Protein AF-A0A401QBW0-F1 (afdb_monomer_lite)

pLDDT: mean 97.12, std 1.83, range [90.0, 98.69]

Foldseek 3Di:
DQDPDQPQPLPFCAQDDPVHRGGNRSVVSVVVVVVVCVVVCPVVDPDDDDDDD

Radius of gyration: 13.32 Å; chains: 1; bounding box: 32×17×32 Å

Secondary structure (DSSP, 8-state):
-----SSSTT---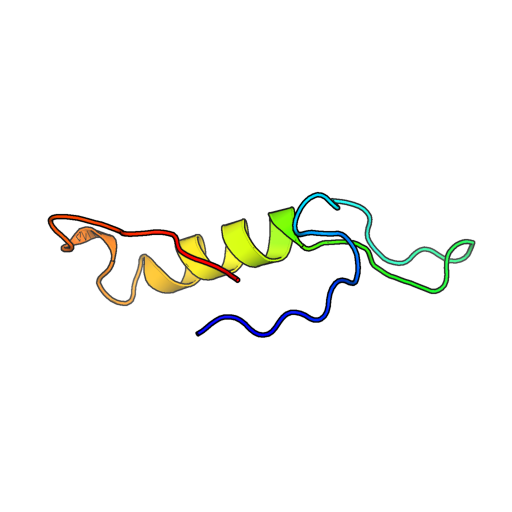BPP-SS-S--B-HHHHHHHHHHHHTTTTGGG-S-------

Structure (mmCIF, N/CA/C/O backbone):
data_AF-A0A401QBW0-F1
#
_entry.id   AF-A0A401QBW0-F1
#
loop_
_atom_site.group_PDB
_atom_site.id
_atom_site.type_symbol
_atom_site.label_atom_id
_atom_site.label_alt_id
_atom_site.label_comp_id
_atom_site.label_asym_id
_atom_site.label_entity_id
_ato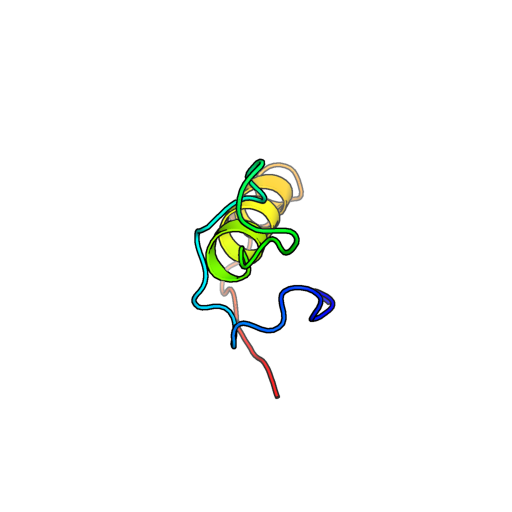m_site.label_seq_id
_atom_site.pdbx_PDB_ins_code
_atom_site.Cartn_x
_atom_site.Cartn_y
_atom_site.Cartn_z
_atom_site.occupancy
_atom_site.B_iso_or_equiv
_atom_site.auth_seq_id
_atom_site.auth_comp_id
_atom_site.auth_asym_id
_atom_site.auth_atom_id
_atom_site.pdbx_PDB_model_num
ATOM 1 N N . PHE A 1 1 ? -9.924 2.816 -2.409 1.00 95.06 1 PHE A N 1
ATOM 2 C CA . PHE A 1 1 ? -9.505 2.317 -3.732 1.00 95.06 1 PHE A CA 1
ATOM 3 C C . PHE A 1 1 ? -8.041 2.678 -3.933 1.00 95.06 1 PHE A C 1
ATOM 5 O O . PHE A 1 1 ? -7.688 3.811 -3.626 1.00 95.06 1 PHE A O 1
ATOM 12 N N . VAL A 1 2 ? -7.208 1.733 -4.378 1.00 97.75 2 VAL A N 1
ATOM 13 C CA . VAL A 1 2 ? -5.786 1.962 -4.688 1.00 97.75 2 VAL A CA 1
ATOM 14 C C . VAL A 1 2 ? -5.590 1.639 -6.175 1.00 97.75 2 VAL A C 1
ATOM 16 O O . VAL A 1 2 ? -5.771 0.478 -6.540 1.00 97.75 2 VAL A O 1
ATOM 19 N N . PRO A 1 3 ? -5.295 2.625 -7.044 1.00 98.25 3 PRO A N 1
ATOM 20 C CA . PRO A 1 3 ? -5.090 2.372 -8.468 1.00 98.25 3 PRO A CA 1
ATOM 21 C C . PRO A 1 3 ? -3.884 1.463 -8.711 1.00 98.25 3 PRO A C 1
ATOM 23 O O . PRO A 1 3 ? -2.827 1.662 -8.112 1.00 98.25 3 PRO A O 1
ATOM 26 N N . TYR A 1 4 ? -4.020 0.505 -9.627 1.00 98.25 4 TYR A N 1
ATOM 27 C CA . TYR A 1 4 ? -2.891 -0.302 -10.074 1.00 98.25 4 TYR A CA 1
ATOM 28 C C . TYR A 1 4 ? -2.055 0.484 -11.091 1.00 98.25 4 TYR A C 1
ATOM 30 O O . TYR A 1 4 ? -2.462 0.669 -12.235 1.00 98.25 4 TYR A O 1
ATOM 38 N N . CYS A 1 5 ? -0.898 0.980 -10.651 1.00 97.88 5 CYS A N 1
ATOM 39 C CA . CYS A 1 5 ? 0.021 1.784 -11.467 1.00 97.88 5 CYS A CA 1
ATOM 40 C C . CYS A 1 5 ? 1.465 1.258 -11.468 1.00 97.88 5 CYS A C 1
ATOM 42 O O . CYS A 1 5 ? 2.343 1.878 -12.062 1.00 97.88 5 CYS A O 1
ATOM 44 N N . SER A 1 6 ? 1.720 0.128 -10.805 1.00 97.88 6 SER A N 1
ATOM 45 C CA . SER A 1 6 ? 3.068 -0.405 -10.596 1.00 97.88 6 SER A CA 1
ATOM 46 C C . SER A 1 6 ? 3.463 -1.509 -11.572 1.00 97.88 6 SER A C 1
ATOM 48 O O . SER A 1 6 ? 4.631 -1.865 -11.608 1.00 97.88 6 SER A O 1
ATOM 50 N N . SER A 1 7 ? 2.530 -2.054 -12.365 1.00 97.75 7 SER A N 1
ATOM 51 C CA . SER A 1 7 ? 2.793 -3.091 -13.387 1.00 97.75 7 SER A CA 1
ATOM 52 C C . SER A 1 7 ? 3.530 -4.345 -12.876 1.00 97.75 7 SER A C 1
ATOM 54 O O . SER A 1 7 ? 4.150 -5.065 -13.647 1.00 97.75 7 SER A O 1
ATOM 56 N N . ASP A 1 8 ? 3.446 -4.632 -11.572 1.00 97.81 8 ASP A N 1
ATOM 57 C CA . ASP A 1 8 ? 4.242 -5.663 -10.889 1.00 97.81 8 ASP A CA 1
ATOM 58 C C . ASP A 1 8 ? 3.418 -6.624 -10.021 1.00 97.81 8 ASP A C 1
ATOM 60 O O . ASP A 1 8 ? 3.937 -7.166 -9.054 1.00 97.81 8 ASP A O 1
ATOM 64 N N . VAL A 1 9 ? 2.120 -6.792 -10.297 1.00 98.00 9 VAL A N 1
ATOM 65 C CA . VAL A 1 9 ? 1.200 -7.629 -9.500 1.00 98.00 9 VAL A CA 1
ATOM 66 C C . VAL A 1 9 ? 1.312 -7.375 -7.981 1.00 98.00 9 VAL A C 1
ATOM 68 O O . VAL A 1 9 ? 1.200 -8.286 -7.167 1.00 98.00 9 VAL A O 1
ATOM 71 N N . TRP A 1 10 ? 1.566 -6.123 -7.586 1.00 98.12 10 TRP A N 1
ATOM 72 C CA . TRP A 1 10 ? 1.764 -5.705 -6.193 1.00 98.12 10 TRP A CA 1
ATOM 73 C C . TRP A 1 10 ? 2.990 -6.310 -5.483 1.00 98.12 10 TRP A C 1
ATOM 75 O O . TRP A 1 10 ? 3.101 -6.191 -4.264 1.00 98.12 10 TRP A O 1
ATOM 85 N N . SER A 1 11 ? 3.932 -6.925 -6.205 1.00 98.06 11 SER A N 1
ATOM 86 C CA . SER A 1 11 ? 5.089 -7.611 -5.610 1.00 98.06 11 SER A CA 1
ATOM 87 C C . SER A 1 11 ? 6.367 -6.774 -5.571 1.00 98.06 11 SER A C 1
ATOM 89 O O . SER A 1 11 ? 7.293 -7.103 -4.832 1.00 98.06 11 SER A O 1
ATOM 91 N N . GLY A 1 12 ? 6.461 -5.716 -6.376 1.00 97.81 12 GLY A N 1
ATOM 92 C CA . GLY A 1 12 ? 7.705 -4.978 -6.561 1.00 97.81 12 GLY A CA 1
ATOM 93 C C . GLY A 1 12 ? 8.090 -4.103 -5.366 1.00 97.81 12 GLY A C 1
ATOM 94 O O . GLY A 1 12 ? 7.241 -3.588 -4.629 1.00 97.81 12 GLY A O 1
ATOM 95 N N . THR A 1 13 ? 9.400 -3.931 -5.187 1.00 97.88 13 THR A N 1
ATOM 96 C CA . THR A 1 13 ? 10.047 -3.061 -4.187 1.00 97.88 13 THR A CA 1
ATOM 97 C C . THR A 1 13 ? 11.114 -2.146 -4.804 1.00 97.88 13 THR A C 1
ATOM 99 O O . THR A 1 13 ? 11.801 -1.424 -4.082 1.00 97.88 13 THR A O 1
ATOM 102 N N . ALA A 1 14 ? 11.276 -2.175 -6.129 1.00 97.00 14 ALA A N 1
ATOM 103 C CA . ALA A 1 14 ? 12.379 -1.543 -6.835 1.00 97.00 14 ALA A CA 1
ATOM 104 C C . ALA A 1 14 ? 12.014 -0.110 -7.266 1.00 97.00 14 ALA A C 1
ATOM 106 O O . ALA A 1 14 ? 11.100 0.069 -8.079 1.00 97.00 14 ALA A O 1
ATOM 107 N N . PRO A 1 15 ? 12.714 0.921 -6.758 1.00 96.38 15 PRO A N 1
ATOM 108 C CA . PRO A 1 15 ? 12.550 2.278 -7.253 1.00 96.38 15 PRO A CA 1
ATOM 109 C C . PRO A 1 15 ? 13.184 2.434 -8.639 1.00 96.38 15 PRO A C 1
ATOM 111 O O . PRO A 1 15 ? 14.055 1.657 -9.033 1.00 96.38 15 PRO A O 1
ATOM 114 N N . ARG A 1 16 ? 12.792 3.496 -9.349 1.00 95.62 16 ARG A N 1
ATOM 115 C CA . ARG A 1 16 ? 13.469 3.915 -10.581 1.00 95.62 16 ARG A CA 1
ATOM 116 C C . ARG A 1 16 ? 14.939 4.220 -10.285 1.00 95.62 16 ARG A C 1
ATOM 118 O O . ARG A 1 16 ? 15.240 4.928 -9.321 1.00 95.62 16 ARG A O 1
ATOM 125 N N . THR A 1 17 ? 15.840 3.750 -11.140 1.00 94.81 17 THR A N 1
ATOM 126 C CA . THR A 1 17 ? 17.274 4.073 -11.082 1.00 94.81 17 THR A CA 1
ATOM 127 C C . THR A 1 17 ? 17.714 4.746 -12.381 1.00 94.81 17 THR A C 1
ATOM 129 O O . THR A 1 17 ? 16.909 4.966 -13.280 1.00 94.81 17 THR A O 1
ATOM 132 N N . GLN A 1 18 ? 18.992 5.116 -12.497 1.00 92.81 18 GLN A N 1
ATOM 133 C CA . GLN A 1 18 ? 19.525 5.621 -13.770 1.00 92.81 18 GLN A CA 1
ATOM 134 C C . GLN A 1 18 ? 19.627 4.524 -14.841 1.00 92.81 18 GLN A C 1
ATOM 136 O O . GLN A 1 18 ? 19.637 4.845 -16.021 1.00 92.81 18 GLN A O 1
ATOM 141 N N . GLN A 1 19 ? 19.710 3.248 -14.443 1.00 91.88 19 GLN A N 1
ATOM 142 C CA . GLN A 1 19 ? 19.775 2.112 -15.369 1.00 91.88 19 GLN A CA 1
ATOM 143 C C . GLN A 1 19 ? 18.403 1.491 -15.678 1.00 91.88 19 GLN A C 1
ATOM 145 O O . GLN A 1 19 ? 18.305 0.677 -16.593 1.00 91.88 19 GLN A O 1
ATOM 150 N N . VAL A 1 20 ? 17.364 1.820 -14.902 1.00 90.00 20 VAL A N 1
ATOM 151 C CA . VAL A 1 20 ? 16.025 1.228 -15.016 1.00 90.00 20 VAL A CA 1
ATOM 152 C C . VAL A 1 20 ? 14.978 2.335 -15.012 1.00 90.00 20 VAL A C 1
ATOM 154 O O . VAL A 1 20 ? 14.771 2.998 -13.994 1.00 90.00 20 VAL A O 1
ATOM 157 N N . ASP A 1 21 ? 14.293 2.498 -16.143 1.00 92.94 21 ASP A N 1
ATOM 158 C CA . ASP A 1 21 ? 13.371 3.615 -16.386 1.00 92.94 21 ASP A CA 1
ATOM 159 C C . ASP A 1 21 ? 12.027 3.503 -15.653 1.00 92.94 21 ASP A C 1
ATOM 161 O O . ASP A 1 21 ? 11.343 4.510 -15.457 1.00 92.94 21 ASP A O 1
ATOM 165 N N . TYR A 1 22 ? 11.665 2.305 -15.190 1.00 96.12 22 TYR A N 1
ATOM 166 C CA . TYR A 1 22 ? 10.411 2.050 -14.485 1.00 96.12 22 TYR A CA 1
ATOM 167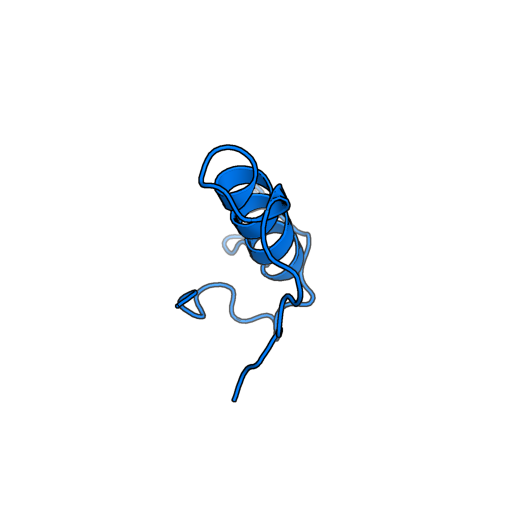 C C . TYR A 1 22 ? 10.631 1.745 -13.005 1.00 96.12 22 TYR A C 1
ATOM 169 O O . TYR A 1 22 ? 11.605 1.103 -12.613 1.00 96.12 22 TYR A O 1
ATOM 177 N N . ALA A 1 23 ? 9.684 2.191 -12.183 1.00 97.94 23 ALA A N 1
ATOM 178 C CA . ALA A 1 23 ? 9.589 1.807 -10.784 1.00 97.94 23 ALA A CA 1
ATOM 179 C C . ALA A 1 23 ? 8.526 0.713 -10.634 1.00 97.94 23 ALA A C 1
ATOM 181 O O . ALA A 1 23 ? 7.371 0.910 -11.009 1.00 97.94 23 ALA A O 1
ATOM 182 N N . PHE A 1 24 ? 8.914 -0.408 -10.038 1.00 97.88 24 PHE A N 1
ATOM 183 C CA . PHE A 1 24 ? 8.031 -1.524 -9.710 1.00 97.88 24 PHE A CA 1
ATOM 184 C C . PHE A 1 24 ? 7.949 -1.584 -8.186 1.00 97.88 24 PHE A C 1
ATOM 186 O O . PHE A 1 24 ? 8.793 -2.196 -7.532 1.00 97.88 24 PHE A O 1
ATOM 193 N N . MET A 1 25 ? 7.008 -0.830 -7.613 1.00 98.38 25 MET A N 1
ATOM 194 C CA . MET A 1 25 ? 6.931 -0.552 -6.171 1.00 98.38 25 MET A CA 1
ATOM 195 C C . MET A 1 25 ? 5.578 -0.922 -5.547 1.00 98.38 25 MET A C 1
ATOM 197 O O . MET A 1 25 ? 5.209 -0.372 -4.512 1.00 98.38 25 MET A O 1
ATOM 201 N N . GLY A 1 26 ? 4.811 -1.825 -6.152 1.00 98.50 26 GLY A N 1
ATOM 202 C CA . GLY A 1 26 ? 3.449 -2.163 -5.743 1.00 98.50 26 GLY A CA 1
ATOM 203 C C . GLY A 1 26 ? 3.323 -2.559 -4.270 1.00 98.50 26 GLY A C 1
ATOM 204 O O . GLY A 1 26 ? 2.427 -2.076 -3.576 1.00 98.50 26 GLY A O 1
ATOM 205 N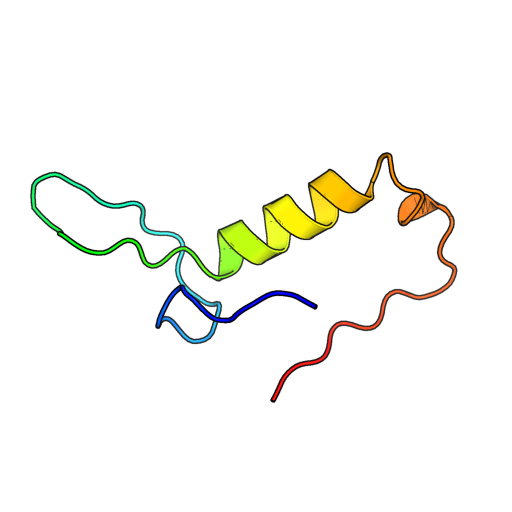 N . SER A 1 27 ? 4.268 -3.343 -3.745 1.00 98.44 27 SER A N 1
ATOM 206 C CA . SER A 1 27 ? 4.250 -3.732 -2.326 1.00 98.44 27 SER A CA 1
ATOM 207 C C . SER A 1 27 ? 4.494 -2.536 -1.393 1.00 98.44 27 SER A C 1
ATOM 209 O O . SER A 1 27 ? 3.885 -2.426 -0.325 1.00 98.44 27 SER A O 1
ATOM 211 N N . LEU A 1 28 ? 5.340 -1.592 -1.821 1.00 98.62 28 LEU A N 1
ATOM 212 C CA . LEU A 1 28 ? 5.639 -0.367 -1.080 1.00 98.62 28 LEU A CA 1
ATOM 213 C C . LEU A 1 28 ? 4.473 0.625 -1.138 1.00 98.62 28 LEU A C 1
ATOM 215 O O . LEU A 1 28 ? 4.188 1.267 -0.131 1.00 98.62 28 LEU A O 1
ATOM 219 N N . ILE A 1 29 ? 3.751 0.695 -2.262 1.00 98.69 29 ILE A N 1
ATOM 220 C CA . ILE A 1 29 ? 2.514 1.478 -2.380 1.00 98.69 29 ILE A CA 1
ATOM 221 C 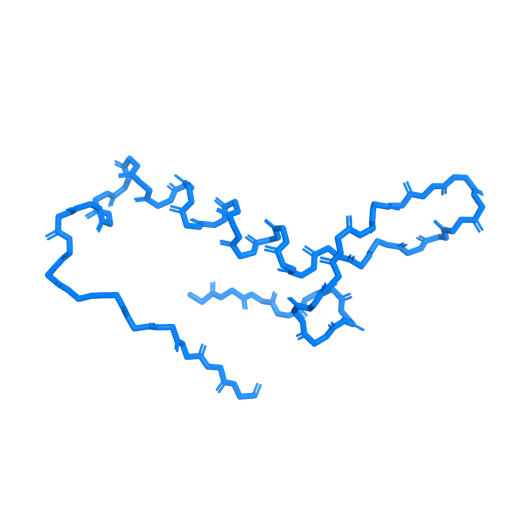C . ILE A 1 29 ? 1.499 1.012 -1.331 1.00 98.69 29 ILE A C 1
ATOM 223 O O . ILE A 1 29 ? 0.986 1.836 -0.576 1.00 98.69 29 ILE A O 1
ATOM 227 N N . LEU A 1 30 ? 1.238 -0.298 -1.225 1.00 98.31 30 LEU A N 1
ATOM 228 C CA . LEU A 1 30 ? 0.288 -0.826 -0.235 1.00 98.31 30 LEU A CA 1
ATOM 229 C C . LEU A 1 30 ? 0.716 -0.508 1.203 1.00 98.31 30 LEU A C 1
ATOM 231 O O . LEU A 1 30 ? -0.110 -0.089 2.017 1.00 98.31 30 LEU A O 1
ATOM 235 N N . LYS A 1 31 ? 2.010 -0.659 1.509 1.00 98.38 31 LYS A N 1
ATOM 236 C CA . LYS A 1 31 ? 2.569 -0.327 2.824 1.00 98.38 31 LYS A CA 1
ATOM 237 C C . LYS A 1 31 ? 2.345 1.143 3.185 1.00 98.38 31 LYS A C 1
ATOM 239 O O . LYS A 1 31 ? 1.879 1.429 4.289 1.00 98.38 31 LYS A O 1
ATOM 244 N N . GLU A 1 32 ? 2.665 2.063 2.277 1.00 98.56 32 GLU A N 1
ATOM 245 C CA . GLU A 1 32 ? 2.519 3.498 2.539 1.00 98.56 32 GLU A CA 1
ATOM 246 C C . GLU A 1 32 ? 1.046 3.917 2.602 1.00 98.56 32 GLU A C 1
ATOM 248 O O . GLU A 1 32 ? 0.679 4.669 3.497 1.00 98.56 32 GLU A O 1
ATOM 253 N N . VAL A 1 33 ? 0.160 3.341 1.782 1.00 98.31 33 VAL A N 1
ATOM 254 C CA . VAL A 1 33 ? -1.290 3.583 1.900 1.00 98.31 33 VAL A CA 1
ATOM 255 C C . VAL A 1 33 ? -1.815 3.177 3.281 1.00 98.31 33 VAL A C 1
ATOM 257 O O . VAL A 1 33 ? -2.540 3.946 3.911 1.00 98.31 33 VAL A O 1
ATOM 260 N N . ILE A 1 34 ? -1.452 1.993 3.789 1.00 97.75 34 ILE A N 1
ATOM 261 C CA . ILE A 1 34 ? -1.887 1.547 5.125 1.00 97.75 34 ILE A CA 1
ATOM 262 C C . ILE A 1 34 ? -1.360 2.499 6.204 1.00 97.75 34 ILE A C 1
ATOM 264 O O . ILE A 1 34 ? -2.105 2.886 7.106 1.00 97.75 34 ILE A O 1
ATOM 268 N N . LYS A 1 35 ? -0.092 2.906 6.099 1.00 98.25 35 LYS A N 1
ATOM 269 C CA . LYS A 1 35 ? 0.536 3.865 7.013 1.00 98.25 35 LYS A CA 1
ATOM 270 C C . LYS A 1 35 ? -0.157 5.23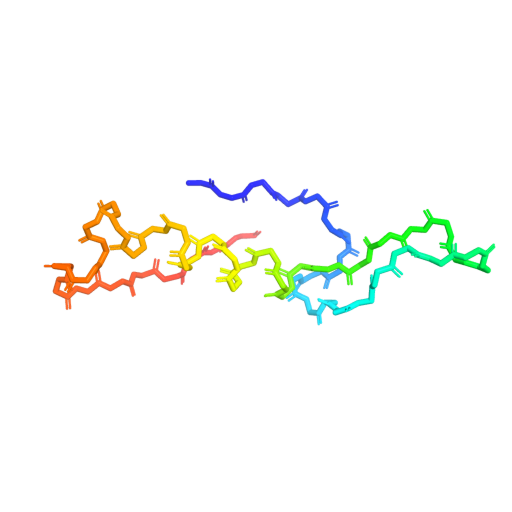1 6.980 1.00 98.25 35 LYS A C 1
ATOM 272 O O . LYS A 1 35 ? -0.436 5.778 8.042 1.00 98.25 35 LYS A O 1
ATOM 277 N N . ASP A 1 36 ? -0.528 5.737 5.810 1.00 98.50 36 ASP A N 1
ATOM 278 C CA . ASP A 1 36 ? -1.250 7.007 5.654 1.00 98.50 36 ASP A CA 1
ATOM 279 C C . ASP A 1 36 ? -2.690 6.948 6.178 1.00 98.50 36 ASP A C 1
ATOM 281 O O . ASP A 1 36 ? -3.276 7.971 6.548 1.00 98.50 36 ASP A O 1
ATOM 285 N N . LEU A 1 37 ? -3.276 5.751 6.238 1.00 98.19 37 LEU A N 1
ATOM 286 C CA . LEU A 1 37 ? -4.592 5.525 6.827 1.00 98.19 37 LEU A CA 1
ATOM 287 C C . LEU A 1 37 ? -4.552 5.433 8.363 1.00 98.19 37 LEU A C 1
ATOM 289 O O . LEU A 1 37 ? -5.592 5.618 9.001 1.00 98.19 37 LEU A O 1
ATOM 293 N N . VAL A 1 38 ? -3.378 5.217 8.979 1.00 97.69 38 VAL A N 1
ATOM 294 C CA . VAL A 1 38 ? -3.191 5.192 10.447 1.00 97.69 38 VAL A CA 1
ATOM 295 C C . VAL A 1 38 ? -3.774 6.425 11.141 1.00 97.69 38 VAL A C 1
ATOM 297 O O . VAL A 1 38 ? -4.649 6.243 11.993 1.00 97.69 38 VAL A O 1
ATOM 300 N N . PRO A 1 39 ? -3.358 7.661 10.806 1.00 97.75 39 PRO A N 1
ATOM 301 C CA . PRO A 1 39 ? -3.925 8.856 11.427 1.00 97.75 39 PRO A CA 1
ATOM 302 C C . PRO A 1 39 ? -5.368 9.133 10.982 1.00 97.75 39 PRO A C 1
ATOM 304 O O . PRO A 1 39 ? -6.064 9.908 11.627 1.00 97.75 39 PRO A O 1
ATOM 307 N N . LYS A 1 40 ? -5.843 8.490 9.908 1.00 97.81 40 LYS A N 1
ATOM 308 C CA . LYS A 1 40 ? -7.201 8.655 9.363 1.00 97.81 40 LYS A CA 1
ATOM 309 C C . LYS A 1 40 ? -8.218 7.677 9.962 1.00 97.81 40 LYS A C 1
ATOM 311 O O . LYS A 1 40 ? -9.330 7.566 9.459 1.00 97.81 40 LYS A O 1
ATOM 316 N N . GLY A 1 41 ? -7.848 6.969 11.029 1.00 97.25 41 GLY A N 1
ATOM 317 C CA . GLY A 1 41 ? -8.772 6.142 11.802 1.00 97.25 41 GLY A CA 1
ATOM 318 C C . GLY A 1 41 ? -8.769 4.652 11.463 1.00 97.25 41 GLY A C 1
ATOM 319 O O . GLY A 1 41 ? -9.544 3.919 12.070 1.00 97.25 41 GLY A O 1
ATOM 320 N N . ILE A 1 42 ? -7.877 4.148 10.594 1.00 97.31 42 ILE A N 1
ATOM 321 C CA . ILE A 1 42 ? -7.798 2.691 10.328 1.00 97.31 42 ILE A CA 1
ATOM 322 C C . ILE A 1 42 ? -7.442 1.887 11.588 1.00 97.31 42 ILE A C 1
ATOM 324 O O . ILE A 1 42 ? -7.834 0.734 11.710 1.00 97.31 42 ILE A O 1
ATOM 328 N N . LYS A 1 43 ? -6.763 2.502 12.570 1.00 96.44 43 LYS A N 1
ATOM 329 C CA . LYS A 1 43 ? -6.490 1.887 13.881 1.00 96.44 43 LYS A CA 1
ATOM 330 C C . LYS A 1 43 ? -7.752 1.612 14.705 1.00 96.44 43 LYS A C 1
ATOM 332 O O . LYS A 1 43 ? -7.705 0.783 15.604 1.00 96.44 43 LYS A O 1
ATOM 337 N N . LEU A 1 44 ? -8.848 2.316 14.423 1.00 97.94 44 LEU A N 1
ATOM 338 C CA . LEU A 1 44 ? -10.142 2.120 15.083 1.00 97.94 44 LEU A CA 1
ATOM 339 C C . LEU A 1 44 ? -10.990 1.055 14.373 1.00 97.94 44 LEU A C 1
ATOM 341 O O . LEU A 1 44 ? -12.047 0.675 14.874 1.00 97.94 44 LEU A O 1
ATOM 345 N N . ALA A 1 45 ? -10.559 0.579 13.201 1.00 97.69 45 ALA A N 1
ATOM 346 C CA . ALA A 1 45 ? -11.290 -0.428 12.455 1.00 97.69 45 ALA A CA 1
ATOM 347 C C . ALA A 1 45 ? -11.230 -1.782 13.177 1.00 97.69 45 ALA A C 1
ATOM 349 O O . ALA A 1 45 ? -10.158 -2.273 13.523 1.00 97.69 45 ALA A O 1
ATOM 350 N N . LYS A 1 46 ? -12.391 -2.423 13.349 1.00 98.31 46 LYS A N 1
ATOM 351 C CA . LYS A 1 46 ? -12.481 -3.790 13.890 1.00 98.31 46 LYS A CA 1
ATOM 352 C C . LYS A 1 46 ? -11.892 -4.828 12.930 1.00 98.31 46 LYS A C 1
ATOM 354 O O . LYS A 1 46 ? -11.329 -5.825 13.367 1.00 98.31 46 LYS A O 1
ATOM 359 N N . VAL A 1 47 ? -12.070 -4.612 11.628 1.00 97.75 47 VAL A N 1
ATOM 360 C CA . VAL A 1 47 ? -11.609 -5.497 10.554 1.00 97.75 47 VAL A CA 1
ATOM 361 C C . VAL A 1 47 ? -11.102 -4.633 9.406 1.00 97.75 47 VAL A C 1
ATOM 363 O O . VAL A 1 47 ? -11.749 -3.655 9.035 1.00 97.75 47 VAL A O 1
ATOM 366 N N . VAL A 1 48 ? -9.969 -5.023 8.824 1.00 97.06 48 VAL A N 1
ATOM 367 C CA . VAL A 1 48 ? -9.460 -4.483 7.560 1.00 97.06 48 VAL A CA 1
ATOM 368 C C . VAL A 1 48 ? -9.498 -5.609 6.534 1.00 97.06 48 VAL A C 1
ATOM 370 O O . VAL A 1 48 ? -8.862 -6.641 6.729 1.00 97.06 48 VAL A O 1
ATOM 373 N N . MET A 1 49 ? -10.256 -5.424 5.454 1.00 97.75 49 MET A N 1
ATOM 374 C CA . MET A 1 49 ? -10.357 -6.395 4.365 1.00 97.75 49 MET A CA 1
ATOM 375 C C . MET A 1 49 ? -9.524 -5.908 3.178 1.00 97.75 49 MET A C 1
ATOM 377 O O . MET A 1 49 ? -9.851 -4.894 2.562 1.00 97.75 49 MET A O 1
ATOM 381 N N . LEU A 1 50 ? -8.442 -6.619 2.864 1.00 97.00 50 LEU A N 1
ATOM 382 C CA . LEU A 1 50 ? -7.626 -6.358 1.680 1.00 97.00 50 LEU A CA 1
ATOM 383 C C . LEU A 1 50 ? -8.168 -7.197 0.517 1.00 97.00 50 LEU A C 1
ATOM 385 O O . LEU A 1 50 ? -8.184 -8.422 0.599 1.00 97.00 50 LEU A O 1
ATOM 389 N N . THR A 1 51 ? -8.645 -6.539 -0.539 1.00 97.25 51 THR A N 1
ATOM 390 C CA . THR A 1 51 ? -9.261 -7.185 -1.711 1.00 97.25 51 THR A CA 1
ATOM 391 C C . THR A 1 51 ? -8.693 -6.601 -3.001 1.00 97.25 51 THR A C 1
ATOM 393 O O . THR A 1 51 ? -8.198 -5.473 -3.007 1.00 97.25 51 THR A O 1
ATOM 396 N N . GLY A 1 52 ? -8.758 -7.372 -4.084 1.00 95.88 52 GLY A N 1
ATOM 397 C CA . GLY A 1 52 ? -8.298 -6.984 -5.414 1.00 95.88 52 GLY A CA 1
ATOM 398 C C . GLY A 1 52 ? -8.889 -7.901 -6.483 1.00 95.88 52 GLY A C 1
ATOM 399 O O . GLY A 1 52 ? -9.470 -8.939 -6.158 1.00 95.88 52 GLY A O 1
ATOM 400 N N . SER A 1 53 ? -8.774 -7.495 -7.745 1.00 93.69 53 SER A N 1
ATOM 401 C CA . SER A 1 53 ? -9.194 -8.242 -8.937 1.00 93.69 53 SER A CA 1
ATOM 402 C C . SER A 1 53 ? -8.130 -8.126 -10.013 1.00 93.69 53 SER A C 1
ATOM 404 O O . SER A 1 53 ? -7.423 -7.091 -10.001 1.00 93.69 53 SER A O 1
#

Organism: Scyliorhinus torazame (NCBI:txid75743)

Sequence (53 aa):
FVPYCSSDVWSGTAPRTQQVDYAFMGSLILKEVIKDLVPKGIKLAKVVMLTGS

InterPro domains:
  IPR004963 Pectinacetylesterase/NOTUM [PF03283] (2-53)